Protein AF-A0A6M4A8Y6-F1 (afdb_monomer_lite)

pLDDT: mean 89.49, std 16.5, range [35.91, 98.56]

Organism: NCBI:txid2495591

Sequence (79 aa):
MAKTKSYKVHSYVPSRKEVASLNIKELTEILTGWMCNSPTEIIPSRTQIAEVKDILLTRPDLSQLTGLITMCNYYINGE

Secondary structure (DSSP, 8-state):
---------------HHHHHHS-HHHHHHHHHHHHHS--GGGPPPHHHHHHHHHHHHTSTTGGG-HHHHHHHHHHHHT-

Foldseek 3Di:
DDPPPPLPQLADDDDLVCLQDPDPVVNVVNLCNQQPRHDPVRNDDLVRLVSSLVSLVPHPVNVVCVVVNVVNVCSNVVD

Radius of gyration: 13.4 Å; chains: 1; bounding box: 36×33×30 Å

Structure (mmCIF, N/CA/C/O backbone):
data_AF-A0A6M4A8Y6-F1
#
_entry.id   AF-A0A6M4A8Y6-F1
#
loop_
_atom_site.group_PDB
_atom_site.id
_atom_site.type_symbol
_atom_site.label_atom_id
_atom_site.label_alt_id
_atom_site.label_comp_id
_atom_site.label_asym_id
_atom_site.label_entity_id
_atom_site.label_seq_id
_atom_site.pdbx_PDB_ins_code
_atom_site.Cartn_x
_atom_site.Cartn_y
_atom_site.Cartn_z
_atom_site.occupancy
_atom_site.B_iso_or_equiv
_atom_site.auth_seq_id
_atom_site.auth_comp_id
_atom_site.auth_asym_id
_atom_site.auth_atom_id
_atom_site.pdbx_PDB_model_num
ATOM 1 N N . MET A 1 1 ? 25.198 24.483 -17.501 1.00 35.91 1 MET A N 1
ATOM 2 C CA . MET A 1 1 ? 25.089 23.997 -16.107 1.00 35.91 1 MET A CA 1
ATOM 3 C C . MET A 1 1 ? 23.860 23.103 -16.008 1.00 35.91 1 MET A C 1
ATOM 5 O O . MET A 1 1 ? 22.753 23.617 -15.926 1.00 35.91 1 MET A O 1
ATOM 9 N 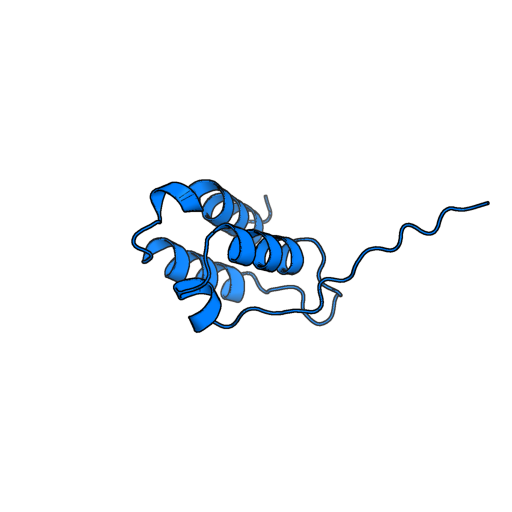N . ALA A 1 2 ? 24.023 21.783 -16.110 1.00 40.47 2 ALA A N 1
ATOM 10 C CA . ALA A 1 2 ? 22.919 20.854 -15.881 1.00 40.47 2 ALA A CA 1
ATOM 11 C C . ALA A 1 2 ? 22.747 20.695 -14.365 1.00 40.47 2 ALA A C 1
ATOM 13 O O . ALA A 1 2 ? 23.666 20.248 -13.683 1.00 40.47 2 ALA A O 1
ATOM 14 N N . LYS A 1 3 ? 21.604 21.122 -13.816 1.00 40.97 3 LYS A N 1
ATOM 15 C CA . LYS A 1 3 ? 21.250 20.834 -12.423 1.00 40.97 3 LYS A CA 1
ATOM 16 C C . LYS A 1 3 ? 20.962 19.337 -12.334 1.00 40.97 3 LYS A C 1
ATOM 18 O O . LYS A 1 3 ? 19.879 18.908 -12.723 1.00 40.97 3 LYS A O 1
ATOM 23 N N . THR A 1 4 ? 21.918 18.546 -11.853 1.00 42.66 4 THR A N 1
ATOM 24 C CA . THR A 1 4 ? 21.666 17.153 -11.476 1.00 42.66 4 THR A CA 1
ATOM 25 C C . THR A 1 4 ? 20.605 17.167 -10.382 1.00 42.66 4 THR A C 1
ATOM 27 O O . THR A 1 4 ? 20.865 17.565 -9.247 1.00 42.66 4 THR A O 1
ATOM 30 N N . LYS A 1 5 ? 19.371 16.818 -10.749 1.00 45.16 5 LYS A N 1
ATOM 31 C CA . LYS A 1 5 ? 18.269 16.617 -9.812 1.00 45.16 5 LYS A CA 1
ATOM 32 C C . LYS A 1 5 ? 18.690 15.423 -8.955 1.00 45.16 5 LYS A C 1
ATOM 34 O O . LYS A 1 5 ? 18.711 14.301 -9.447 1.00 45.16 5 LYS A O 1
ATOM 39 N N . SER A 1 6 ? 19.146 15.674 -7.729 1.00 42.94 6 SER A N 1
ATOM 40 C CA . SER A 1 6 ? 19.467 14.610 -6.779 1.00 42.94 6 SER A CA 1
ATOM 41 C C . SER A 1 6 ? 18.152 13.917 -6.435 1.00 42.94 6 SER A C 1
ATOM 43 O O . SER A 1 6 ? 17.368 14.423 -5.631 1.00 42.94 6 SER A O 1
ATOM 45 N N . TYR A 1 7 ? 17.834 12.833 -7.143 1.00 51.12 7 TYR A N 1
ATOM 46 C CA . TYR A 1 7 ? 16.716 11.973 -6.789 1.00 51.12 7 TYR A CA 1
ATOM 47 C C . TYR A 1 7 ? 17.096 11.348 -5.454 1.00 51.12 7 TYR A C 1
ATOM 49 O O . TYR A 1 7 ? 18.032 10.554 -5.383 1.00 51.12 7 TYR A O 1
ATOM 57 N N . LYS A 1 8 ? 16.444 11.786 -4.375 1.00 55.81 8 LYS A N 1
ATOM 58 C CA . LYS A 1 8 ? 16.632 11.204 -3.050 1.00 55.81 8 LYS A CA 1
ATOM 59 C C . LYS A 1 8 ? 16.100 9.774 -3.137 1.00 55.81 8 LYS A C 1
ATOM 61 O O . LYS A 1 8 ? 14.897 9.558 -3.040 1.00 55.81 8 LYS A O 1
ATOM 66 N N . VAL A 1 9 ? 16.994 8.835 -3.437 1.00 60.28 9 VAL A N 1
ATOM 67 C CA . VAL A 1 9 ? 16.684 7.411 -3.551 1.00 60.28 9 VAL A CA 1
ATOM 68 C C . VAL A 1 9 ? 16.104 6.973 -2.216 1.00 60.28 9 VAL A C 1
ATOM 70 O O . VAL A 1 9 ? 16.751 7.123 -1.178 1.00 60.28 9 VAL A O 1
ATOM 73 N N . HIS A 1 10 ? 14.872 6.475 -2.231 1.00 75.19 10 HIS A N 1
ATOM 74 C CA . HIS A 1 10 ? 14.248 5.974 -1.020 1.00 75.19 10 HIS A CA 1
ATOM 75 C C . HIS A 1 10 ? 14.619 4.501 -0.865 1.00 75.19 10 HIS A C 1
ATOM 77 O O . HIS A 1 10 ? 13.919 3.612 -1.334 1.00 75.19 10 HIS A O 1
ATOM 83 N N . SER A 1 11 ? 15.763 4.245 -0.230 1.00 83.81 11 SER A N 1
ATOM 84 C CA . SER A 1 11 ? 16.339 2.902 -0.073 1.00 83.81 11 SER A CA 1
ATOM 85 C C . SER A 1 11 ? 15.732 2.088 1.079 1.00 83.81 11 SER A C 1
ATOM 87 O O . SER A 1 11 ? 16.316 1.095 1.507 1.00 83.81 11 SER A O 1
ATOM 89 N N . TYR A 1 12 ? 14.611 2.537 1.642 1.00 92.81 12 TYR A N 1
ATOM 90 C CA . TYR A 1 12 ? 14.008 1.938 2.826 1.00 92.81 12 TYR A CA 1
ATOM 91 C C . TYR A 1 12 ? 12.750 1.144 2.465 1.00 92.81 12 TYR A C 1
ATOM 93 O O . TYR A 1 12 ? 11.860 1.657 1.783 1.00 92.81 12 TYR A O 1
ATOM 101 N N . VAL A 1 13 ? 12.694 -0.095 2.959 1.00 94.81 13 VAL A N 1
ATOM 102 C CA . VAL A 1 13 ? 11.596 -1.050 2.778 1.00 94.81 13 VAL A CA 1
ATOM 10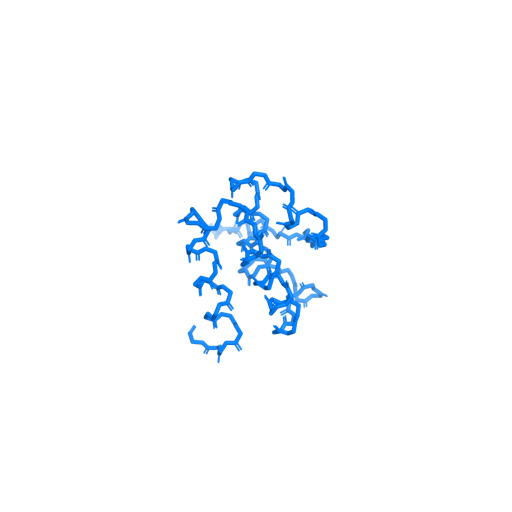3 C C . VAL A 1 13 ? 10.897 -1.239 4.128 1.00 94.81 13 VAL A C 1
ATOM 105 O O . VAL A 1 13 ? 11.559 -1.671 5.075 1.00 94.81 13 VAL A O 1
ATOM 108 N N . PRO A 1 14 ? 9.592 -0.945 4.252 1.00 96.31 14 PRO A N 1
ATOM 109 C CA . PRO A 1 14 ? 8.881 -1.115 5.512 1.00 96.31 14 PRO A CA 1
ATOM 110 C C . PRO A 1 14 ? 8.679 -2.590 5.860 1.00 96.31 14 PRO A C 1
ATOM 112 O O . PRO A 1 14 ? 8.358 -3.422 5.010 1.00 96.31 14 PRO A O 1
ATOM 115 N N . SER A 1 15 ? 8.763 -2.905 7.147 1.00 97.62 15 SER A N 1
ATOM 116 C CA . SER A 1 15 ? 8.267 -4.166 7.692 1.00 97.62 15 SER A CA 1
ATOM 117 C C . SER A 1 15 ? 6.744 -4.145 7.857 1.00 97.62 15 SER A C 1
ATOM 119 O O . SER A 1 15 ? 6.121 -3.097 8.032 1.00 97.62 15 SER A O 1
ATOM 121 N N . ARG A 1 16 ? 6.121 -5.329 7.913 1.00 97.56 16 ARG A N 1
ATOM 122 C CA . ARG A 1 16 ? 4.676 -5.462 8.190 1.00 97.56 16 ARG A CA 1
ATOM 123 C C . ARG A 1 16 ? 4.265 -4.805 9.514 1.00 97.56 16 ARG A C 1
ATOM 125 O O . ARG A 1 16 ? 3.192 -4.217 9.602 1.00 97.56 16 ARG A O 1
ATOM 132 N N . LYS A 1 17 ? 5.133 -4.874 10.532 1.00 97.44 17 LYS A N 1
ATOM 133 C CA . LYS A 1 17 ? 4.908 -4.234 11.836 1.00 97.44 17 LYS A CA 1
ATOM 134 C C . LYS A 1 17 ? 4.831 -2.715 11.691 1.00 97.44 17 LYS A C 1
ATOM 136 O O . LYS A 1 17 ? 3.913 -2.110 12.228 1.00 97.44 17 LYS A O 1
ATOM 141 N N . GLU A 1 18 ? 5.749 -2.120 10.935 1.00 97.94 18 GLU A N 1
ATOM 142 C CA . GLU A 1 18 ? 5.756 -0.677 10.672 1.00 97.94 18 GLU A CA 1
ATOM 143 C C . GLU A 1 18 ? 4.519 -0.241 9.884 1.00 97.94 18 GLU A C 1
ATOM 145 O O . GLU A 1 18 ? 3.878 0.738 10.261 1.00 97.94 18 GLU A O 1
ATOM 150 N N . VAL A 1 19 ? 4.105 -1.010 8.869 1.00 97.94 19 VAL A N 1
ATOM 151 C CA . VAL A 1 19 ? 2.853 -0.744 8.135 1.00 97.94 19 VAL A CA 1
ATOM 152 C C . VAL A 1 19 ? 1.639 -0.762 9.068 1.00 97.94 19 VAL A C 1
ATOM 154 O O . VAL A 1 19 ? 0.740 0.064 8.919 1.00 97.94 19 VAL A O 1
ATOM 157 N N . ALA A 1 20 ? 1.617 -1.655 10.057 1.00 97.81 20 ALA A N 1
ATOM 158 C CA . ALA A 1 20 ? 0.517 -1.765 11.010 1.00 97.81 20 ALA A CA 1
ATOM 159 C C . ALA A 1 20 ? 0.508 -0.660 12.082 1.00 97.81 20 ALA A C 1
ATOM 161 O O . ALA A 1 20 ? -0.568 -0.297 12.549 1.00 97.81 20 ALA A O 1
ATOM 162 N N . SER A 1 21 ? 1.673 -0.138 12.493 1.00 96.44 21 SER A N 1
ATOM 163 C CA . SER A 1 21 ? 1.778 0.695 13.703 1.00 96.44 21 SER A CA 1
ATOM 164 C C . SER A 1 21 ? 2.251 2.133 13.500 1.00 96.44 21 SER A C 1
ATOM 166 O O . SER A 1 21 ? 2.024 2.954 14.386 1.00 96.44 21 SER A O 1
ATOM 168 N N . LEU A 1 22 ? 2.936 2.461 12.399 1.00 97.69 22 LEU A N 1
ATOM 169 C CA . LEU A 1 22 ? 3.399 3.835 12.167 1.00 97.69 22 LEU A CA 1
ATOM 170 C C . LEU A 1 22 ? 2.214 4.785 11.987 1.00 97.69 22 LEU A C 1
ATOM 172 O O . LEU A 1 22 ? 1.166 4.402 11.454 1.00 97.69 22 LEU A O 1
ATOM 176 N N . ASN A 1 23 ? 2.380 6.042 12.401 1.00 96.62 23 ASN A N 1
ATOM 177 C CA . ASN A 1 23 ? 1.364 7.055 12.128 1.00 96.62 23 ASN A CA 1
ATOM 178 C C . ASN A 1 23 ? 1.262 7.328 10.619 1.00 96.62 23 ASN A C 1
ATOM 180 O O . ASN A 1 23 ? 2.178 7.050 9.844 1.00 96.62 23 ASN A O 1
ATOM 184 N N . ILE A 1 24 ? 0.131 7.902 10.210 1.00 95.25 24 ILE A N 1
ATOM 185 C CA . ILE A 1 24 ? -0.218 8.109 8.800 1.00 95.25 24 ILE A CA 1
ATOM 186 C C . ILE A 1 24 ? 0.848 8.924 8.059 1.00 95.25 24 ILE A C 1
ATOM 188 O O . ILE A 1 24 ? 1.149 8.622 6.906 1.00 95.25 24 ILE A O 1
ATOM 192 N N . LYS A 1 25 ? 1.448 9.932 8.707 1.00 95.62 25 LYS A N 1
ATOM 193 C CA . LYS A 1 25 ? 2.447 10.805 8.079 1.00 95.62 25 LYS A CA 1
ATOM 194 C C . LYS A 1 25 ? 3.719 10.031 7.730 1.00 95.62 25 LYS A C 1
ATOM 196 O O . LYS A 1 25 ? 4.135 10.055 6.575 1.00 95.62 25 LYS A O 1
ATOM 201 N N . GLU A 1 26 ? 4.305 9.337 8.703 1.00 95.81 26 GLU A N 1
ATOM 202 C CA . GLU A 1 26 ? 5.523 8.538 8.497 1.00 95.81 26 GLU A CA 1
ATOM 203 C C . GLU A 1 26 ? 5.281 7.407 7.498 1.00 95.81 26 GLU A C 1
ATOM 205 O O . GLU A 1 26 ? 6.067 7.200 6.573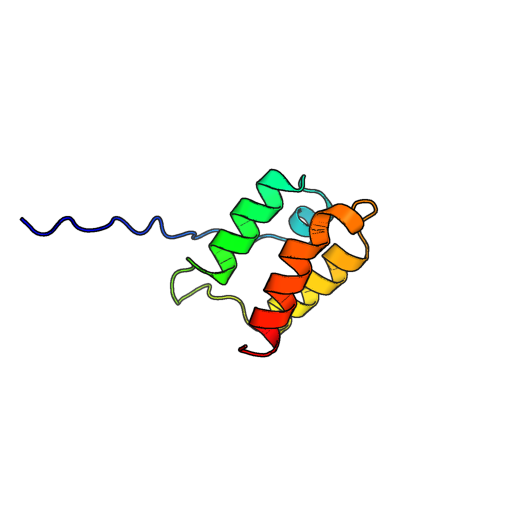 1.00 95.81 26 GLU A O 1
ATOM 210 N N . LEU A 1 27 ? 4.146 6.720 7.637 1.00 97.06 27 LEU A N 1
ATOM 211 C CA . LEU A 1 27 ? 3.764 5.646 6.734 1.00 97.06 27 LEU A CA 1
ATOM 212 C C . LEU A 1 27 ? 3.610 6.138 5.292 1.00 97.06 27 LEU A C 1
ATOM 214 O O . LEU A 1 27 ? 4.026 5.454 4.360 1.00 97.06 27 LEU A O 1
ATOM 218 N N . THR A 1 28 ? 3.045 7.334 5.109 1.00 95.56 28 THR A N 1
ATOM 219 C CA . THR A 1 28 ? 2.872 7.931 3.782 1.00 95.56 28 THR A CA 1
ATOM 220 C C . THR A 1 28 ? 4.208 8.240 3.127 1.00 95.56 28 THR A C 1
ATOM 222 O O . THR A 1 28 ? 4.390 7.915 1.953 1.00 95.56 28 THR A O 1
ATOM 225 N N . GLU A 1 29 ? 5.148 8.833 3.867 1.00 94.81 29 GLU A N 1
ATOM 226 C CA . GLU A 1 29 ? 6.488 9.134 3.356 1.00 94.81 29 GLU A CA 1
ATOM 227 C C . GLU A 1 29 ? 7.209 7.853 2.923 1.00 94.81 29 GLU A C 1
ATOM 229 O O . GLU A 1 29 ? 7.679 7.764 1.787 1.00 94.81 29 GLU A O 1
ATOM 234 N N . ILE A 1 30 ? 7.192 6.830 3.782 1.00 95.50 30 ILE A N 1
ATOM 235 C CA . ILE A 1 30 ? 7.844 5.546 3.519 1.00 95.50 30 ILE A CA 1
ATOM 236 C C . ILE A 1 30 ? 7.231 4.833 2.312 1.00 95.50 30 ILE A C 1
ATOM 238 O O . ILE A 1 30 ? 7.960 4.422 1.410 1.00 95.50 30 ILE A O 1
ATOM 242 N N . LEU A 1 31 ? 5.904 4.676 2.273 1.00 96.56 31 LEU A N 1
ATOM 243 C CA . LEU A 1 31 ? 5.235 3.924 1.210 1.00 96.56 31 LEU A CA 1
ATOM 244 C C . LEU A 1 31 ? 5.321 4.640 -0.140 1.00 96.56 31 LEU A C 1
ATOM 246 O O . LEU A 1 31 ? 5.558 3.989 -1.155 1.00 96.56 31 LEU A O 1
ATOM 250 N N . THR A 1 32 ? 5.197 5.969 -0.160 1.00 95.06 32 THR A N 1
ATOM 251 C CA . THR A 1 32 ? 5.382 6.758 -1.391 1.00 95.06 32 THR A CA 1
ATOM 252 C C . THR A 1 32 ? 6.829 6.683 -1.869 1.00 95.06 32 THR A C 1
ATOM 254 O O . THR A 1 32 ? 7.093 6.531 -3.061 1.00 95.06 32 THR A O 1
ATOM 257 N N . GLY A 1 33 ? 7.784 6.757 -0.940 1.00 94.19 33 GLY A N 1
ATOM 258 C CA . GLY A 1 33 ? 9.196 6.555 -1.227 1.00 94.19 33 GLY A CA 1
ATOM 259 C C . GLY A 1 33 ? 9.455 5.197 -1.868 1.00 94.19 33 GLY A C 1
ATOM 260 O O . GLY A 1 33 ? 10.040 5.125 -2.946 1.00 94.19 33 GLY A O 1
ATOM 261 N N . TRP A 1 34 ? 8.953 4.135 -1.246 1.00 95.31 34 TRP A N 1
ATOM 262 C CA . TRP A 1 34 ? 9.169 2.769 -1.700 1.00 95.31 34 TRP A CA 1
ATOM 263 C C . TRP A 1 34 ? 8.468 2.459 -3.037 1.00 95.31 34 TRP A C 1
ATOM 265 O O . TRP A 1 34 ? 9.064 1.842 -3.916 1.00 95.31 34 TRP A O 1
ATOM 275 N N . MET A 1 35 ? 7.239 2.928 -3.265 1.00 95.06 35 MET A N 1
ATOM 276 C CA . MET A 1 35 ? 6.528 2.659 -4.525 1.00 95.06 35 MET A CA 1
ATOM 277 C C . MET A 1 35 ? 7.034 3.508 -5.697 1.00 95.06 35 MET A C 1
ATOM 279 O O . MET A 1 35 ? 7.103 3.009 -6.818 1.00 95.06 35 MET A O 1
ATOM 283 N N . CYS A 1 36 ? 7.403 4.770 -5.461 1.00 93.06 36 CYS A N 1
ATOM 284 C CA . CYS A 1 36 ? 7.660 5.726 -6.545 1.00 93.06 36 CYS A CA 1
ATOM 285 C C . CYS A 1 36 ? 9.139 6.092 -6.729 1.00 93.06 36 CYS A C 1
ATOM 287 O O . CYS A 1 36 ? 9.512 6.570 -7.796 1.00 93.06 36 CYS A O 1
ATOM 289 N N . ASN A 1 37 ? 9.976 5.924 -5.699 1.00 92.00 37 ASN A N 1
ATOM 290 C CA . ASN A 1 37 ? 11.352 6.442 -5.667 1.00 92.00 37 ASN A CA 1
ATOM 291 C C . ASN A 1 37 ? 12.391 5.390 -5.239 1.00 92.00 37 ASN A C 1
ATOM 293 O O . ASN A 1 37 ? 13.507 5.745 -4.837 1.00 92.00 37 ASN A O 1
ATOM 297 N N . SER A 1 38 ? 12.029 4.107 -5.302 1.00 88.31 38 SER A N 1
ATOM 298 C CA . SER A 1 38 ? 12.954 3.009 -5.032 1.00 88.31 38 SER A CA 1
ATOM 299 C C . SER A 1 38 ? 14.029 2.889 -6.109 1.00 88.31 38 SER A C 1
ATOM 301 O O . SER A 1 38 ? 13.728 3.051 -7.294 1.00 88.31 38 SER A O 1
ATOM 303 N N . PRO A 1 39 ? 15.268 2.540 -5.732 1.00 90.12 39 PRO A N 1
ATOM 304 C CA . PRO A 1 39 ? 16.226 2.016 -6.689 1.00 90.12 39 PRO A CA 1
ATOM 305 C C . PRO A 1 39 ? 15.762 0.633 -7.178 1.00 90.12 39 PRO A C 1
ATOM 307 O O . PRO A 1 39 ? 15.002 -0.058 -6.490 1.00 90.12 39 PRO A O 1
ATOM 310 N N . THR A 1 40 ? 16.209 0.238 -8.372 1.00 88.44 40 THR A N 1
ATOM 311 C CA . THR A 1 40 ? 15.750 -0.966 -9.090 1.00 88.44 40 THR A CA 1
ATOM 312 C C . THR A 1 40 ? 15.792 -2.239 -8.240 1.00 88.44 40 THR A C 1
ATOM 314 O O . THR A 1 40 ? 14.925 -3.096 -8.367 1.00 88.44 40 THR A O 1
ATOM 317 N N . GLU A 1 41 ? 16.768 -2.346 -7.343 1.00 91.94 41 GLU A N 1
ATOM 318 C CA . GLU A 1 41 ? 17.034 -3.501 -6.487 1.00 91.94 41 GLU A CA 1
ATOM 319 C C . GLU A 1 41 ? 15.951 -3.760 -5.432 1.00 91.94 41 GLU A C 1
ATOM 321 O O . GLU A 1 41 ? 15.851 -4.880 -4.933 1.00 91.94 41 GLU A O 1
ATOM 326 N N . ILE A 1 42 ? 15.153 -2.748 -5.072 1.00 92.69 42 ILE A N 1
ATOM 327 C CA . ILE A 1 42 ? 14.130 -2.864 -4.018 1.00 92.69 42 ILE A CA 1
ATOM 328 C C . ILE A 1 42 ? 12.748 -2.376 -4.456 1.00 92.69 42 ILE A C 1
ATOM 330 O O . ILE A 1 42 ? 11.890 -2.157 -3.598 1.00 92.69 42 ILE A O 1
ATOM 334 N N . ILE A 1 43 ? 12.517 -2.198 -5.761 1.00 94.38 43 ILE A N 1
ATOM 335 C CA . ILE A 1 43 ? 11.180 -1.889 -6.281 1.00 94.38 43 ILE A CA 1
ATOM 336 C C . ILE A 1 43 ? 10.204 -2.962 -5.767 1.00 94.38 43 ILE A C 1
ATOM 338 O O . ILE A 1 43 ? 10.464 -4.155 -5.954 1.00 94.38 43 ILE A O 1
ATOM 342 N N . PRO A 1 44 ? 9.101 -2.576 -5.103 1.00 96.62 44 PRO A N 1
ATOM 343 C CA . PRO A 1 44 ? 8.175 -3.548 -4.555 1.00 96.62 44 PRO A CA 1
ATOM 344 C C . PRO A 1 44 ? 7.521 -4.379 -5.658 1.00 96.62 44 PRO A C 1
ATOM 346 O O . PRO A 1 44 ? 7.064 -3.872 -6.677 1.00 96.62 44 PRO A O 1
ATOM 349 N N . SER A 1 45 ? 7.395 -5.680 -5.432 1.00 97.12 45 SER A N 1
ATOM 350 C CA . SER A 1 45 ? 6.513 -6.513 -6.246 1.00 97.12 45 SER A CA 1
ATOM 351 C C . SER A 1 45 ? 5.043 -6.185 -5.970 1.00 97.12 45 SER A C 1
ATOM 353 O O . SER A 1 45 ? 4.668 -5.736 -4.882 1.00 97.12 45 SER A O 1
ATOM 355 N N . ARG A 1 46 ? 4.169 -6.502 -6.931 1.00 97.69 46 ARG A N 1
ATOM 356 C CA . ARG A 1 46 ? 2.711 -6.382 -6.756 1.00 97.69 46 ARG A CA 1
ATOM 357 C C . ARG A 1 46 ? 2.207 -7.171 -5.543 1.00 97.69 46 ARG A C 1
ATOM 359 O O . ARG A 1 46 ? 1.344 -6.682 -4.825 1.00 97.69 46 ARG A O 1
ATOM 366 N N . THR A 1 47 ? 2.781 -8.346 -5.273 1.00 98.00 47 THR A N 1
ATOM 367 C CA . THR A 1 47 ? 2.446 -9.163 -4.095 1.00 98.00 47 THR A CA 1
ATOM 368 C C . THR A 1 47 ? 2.796 -8.450 -2.790 1.00 98.00 47 THR A C 1
ATOM 370 O O . THR A 1 47 ? 1.978 -8.421 -1.879 1.00 98.00 47 THR A O 1
ATOM 373 N N . GLN A 1 48 ? 3.966 -7.811 -2.705 1.00 98.00 48 GLN A N 1
ATOM 374 C CA . GLN A 1 48 ? 4.344 -7.041 -1.515 1.00 98.00 48 GLN A CA 1
ATOM 375 C C . GLN A 1 48 ? 3.389 -5.866 -1.268 1.00 98.00 48 GLN A C 1
ATOM 377 O O . GLN A 1 48 ? 3.000 -5.628 -0.128 1.00 98.00 48 GLN A O 1
ATOM 382 N N . ILE A 1 49 ? 2.963 -5.158 -2.319 1.00 98.38 49 ILE A N 1
ATOM 383 C CA . ILE A 1 49 ? 1.987 -4.066 -2.175 1.00 98.38 49 ILE A CA 1
ATOM 384 C C . ILE A 1 49 ? 0.586 -4.583 -1.834 1.00 98.38 49 ILE A C 1
ATOM 386 O O . ILE A 1 49 ? -0.134 -3.929 -1.079 1.00 98.38 49 ILE A O 1
ATOM 390 N N . ALA A 1 50 ? 0.204 -5.770 -2.311 1.00 98.38 50 ALA A N 1
ATOM 391 C CA . ALA A 1 50 ? -1.031 -6.419 -1.881 1.00 98.38 50 ALA A CA 1
ATOM 392 C C . ALA A 1 50 ? -1.015 -6.713 -0.371 1.00 98.38 50 ALA A C 1
ATOM 394 O O . ALA A 1 50 ? -1.961 -6.346 0.320 1.00 98.38 50 ALA A O 1
ATOM 395 N N . GLU A 1 51 ? 0.087 -7.247 0.167 1.00 98.44 51 GLU A N 1
ATOM 396 C CA . GLU A 1 51 ? 0.226 -7.468 1.613 1.00 98.44 51 GLU A CA 1
ATOM 397 C C . GLU A 1 51 ? 0.174 -6.162 2.421 1.00 98.44 51 GLU A C 1
ATOM 399 O O . GLU A 1 51 ? -0.461 -6.108 3.474 1.00 98.44 51 GLU A O 1
ATOM 404 N N . VAL A 1 52 ? 0.819 -5.094 1.934 1.00 98.44 52 VAL A N 1
ATOM 405 C CA . VAL A 1 52 ? 0.714 -3.760 2.549 1.00 98.44 52 VAL A CA 1
ATOM 406 C C . VAL A 1 52 ? -0.746 -3.329 2.600 1.00 98.44 52 VAL A C 1
ATOM 408 O O . VAL A 1 52 ? -1.224 -2.935 3.662 1.00 98.44 52 VAL A O 1
ATOM 411 N N . LYS A 1 53 ? -1.466 -3.430 1.478 1.00 98.50 53 LYS A N 1
ATOM 412 C CA . LYS A 1 53 ? -2.879 -3.053 1.393 1.00 98.50 53 LYS A CA 1
ATOM 413 C C . LYS A 1 53 ? -3.727 -3.829 2.396 1.00 98.50 53 LYS A C 1
ATOM 415 O O . LYS A 1 53 ? -4.524 -3.211 3.098 1.00 98.50 53 LYS A O 1
ATOM 420 N N . ASP A 1 54 ? -3.531 -5.139 2.499 1.00 98.56 54 ASP A N 1
ATOM 421 C CA . ASP A 1 54 ? -4.277 -5.983 3.433 1.00 98.56 54 ASP A CA 1
ATOM 422 C C . ASP A 1 5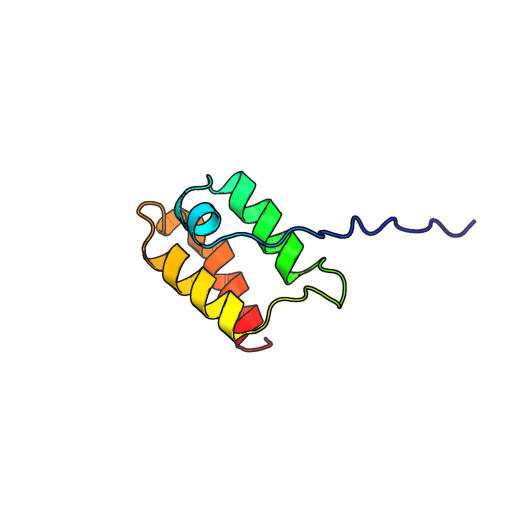4 ? -4.052 -5.543 4.887 1.00 98.56 54 ASP A C 1
ATOM 424 O O . ASP A 1 54 ? -5.005 -5.443 5.658 1.00 98.56 54 ASP A O 1
ATOM 428 N N . ILE A 1 55 ? -2.821 -5.168 5.252 1.00 98.50 55 ILE A N 1
ATOM 429 C CA . ILE A 1 55 ? -2.527 -4.608 6.579 1.00 98.50 55 ILE A CA 1
ATOM 430 C C . ILE A 1 55 ? -3.226 -3.256 6.764 1.00 98.50 55 ILE A C 1
ATOM 432 O O . ILE A 1 55 ? -3.870 -3.048 7.792 1.00 98.50 55 ILE A O 1
ATOM 436 N N . LEU A 1 56 ? -3.148 -2.345 5.787 1.00 98.12 56 LEU A N 1
ATOM 437 C CA . LEU A 1 56 ? -3.805 -1.032 5.872 1.00 98.12 56 LEU A CA 1
ATOM 438 C C . LEU A 1 56 ? -5.323 -1.163 6.071 1.00 98.12 56 LEU A C 1
ATOM 440 O O . LEU A 1 56 ? -5.896 -0.415 6.862 1.00 98.12 56 LEU A O 1
ATOM 444 N N . LEU A 1 57 ? -5.959 -2.136 5.409 1.00 98.19 57 LEU A N 1
ATOM 445 C CA . LEU A 1 57 ? -7.392 -2.430 5.534 1.00 98.19 57 LEU A CA 1
ATOM 446 C C . LEU A 1 57 ? -7.803 -2.918 6.932 1.00 98.19 57 LEU A C 1
ATOM 448 O O . LEU A 1 57 ? -8.972 -2.810 7.293 1.00 98.19 57 LEU A O 1
ATOM 452 N N . THR A 1 58 ? -6.859 -3.421 7.732 1.00 97.75 58 THR A N 1
ATOM 453 C CA . THR A 1 58 ? -7.114 -3.895 9.106 1.00 97.75 58 THR A CA 1
ATOM 454 C C . THR A 1 58 ? -6.908 -2.819 10.171 1.00 97.75 58 THR A C 1
ATOM 456 O O . THR A 1 58 ? -7.215 -3.043 11.344 1.00 97.75 58 THR A O 1
ATOM 459 N N . ARG A 1 59 ? -6.376 -1.647 9.801 1.00 97.19 59 ARG A N 1
ATOM 460 C CA . ARG A 1 59 ? -6.046 -0.598 10.766 1.00 97.19 59 ARG A CA 1
ATOM 461 C C . ARG A 1 59 ? -7.296 0.148 11.254 1.00 97.19 59 ARG A C 1
ATOM 463 O O . ARG A 1 59 ? -8.201 0.418 10.466 1.00 97.19 59 ARG A O 1
ATOM 470 N N . PRO A 1 60 ? -7.335 0.573 12.530 1.00 95.88 60 PRO A N 1
ATOM 471 C CA . PRO A 1 60 ? -8.474 1.314 13.079 1.00 95.88 60 PRO A CA 1
ATOM 472 C C . PRO A 1 60 ? -8.640 2.717 12.468 1.00 95.88 60 PRO A C 1
ATOM 474 O O . PRO A 1 60 ? -9.737 3.266 12.480 1.00 95.88 60 PRO A O 1
ATOM 477 N N . ASP A 1 61 ? -7.570 3.299 11.918 1.00 95.81 61 ASP A N 1
ATOM 478 C CA . ASP A 1 61 ? -7.546 4.606 11.250 1.00 95.81 61 ASP A CA 1
ATOM 479 C C . ASP A 1 61 ? -7.713 4.515 9.719 1.00 95.81 61 ASP A C 1
ATOM 481 O O . ASP A 1 61 ? -7.409 5.470 9.003 1.00 95.81 61 ASP A O 1
ATOM 485 N N . LEU A 1 62 ? -8.246 3.394 9.214 1.00 94.75 62 LEU A N 1
ATOM 486 C CA . LEU A 1 62 ? -8.488 3.109 7.792 1.00 94.75 62 LEU A CA 1
ATOM 487 C C . LEU A 1 62 ? -9.102 4.277 7.005 1.00 94.75 62 LEU A C 1
ATOM 489 O O . LEU A 1 62 ? -8.703 4.544 5.871 1.00 94.75 62 LEU A O 1
ATOM 493 N N . SER A 1 63 ? -10.059 4.999 7.591 1.00 95.75 63 SER A N 1
ATOM 494 C CA . SER A 1 63 ? -10.735 6.123 6.928 1.00 95.75 63 SER A CA 1
ATOM 495 C C . SER A 1 63 ? -9.775 7.235 6.486 1.00 95.75 63 SER A C 1
ATOM 497 O O . SER A 1 63 ? -10.047 7.928 5.507 1.00 95.75 63 SER A O 1
ATOM 499 N N . GLN A 1 64 ? -8.629 7.373 7.156 1.00 96.25 64 GLN A N 1
ATOM 500 C CA . GLN A 1 64 ? -7.586 8.347 6.831 1.00 96.25 64 GLN A CA 1
ATOM 501 C C . GLN A 1 64 ? -6.523 7.789 5.866 1.00 96.25 64 GLN A C 1
ATOM 503 O O . GLN A 1 64 ? -5.700 8.543 5.352 1.00 96.25 64 GLN A O 1
ATOM 508 N N . LEU A 1 65 ? -6.541 6.481 5.591 1.00 96.50 65 LEU A N 1
ATOM 509 C CA . LEU A 1 65 ? -5.566 5.772 4.749 1.00 96.50 65 LEU A CA 1
ATOM 510 C C . LEU A 1 65 ? -6.057 5.547 3.312 1.00 96.50 65 LEU A C 1
ATOM 512 O O . LEU A 1 65 ? -5.368 4.914 2.512 1.00 96.50 65 LEU A O 1
ATOM 516 N N . THR A 1 66 ? -7.231 6.071 2.959 1.00 96.25 66 THR A N 1
ATOM 517 C CA . THR A 1 66 ? -7.871 5.879 1.645 1.00 96.25 66 THR A CA 1
ATOM 518 C C . THR A 1 66 ? -6.962 6.262 0.47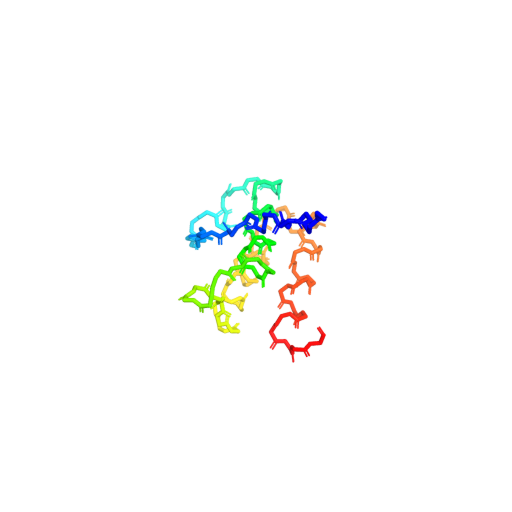4 1.00 96.25 66 THR A C 1
ATOM 520 O O . THR A 1 66 ? -6.917 5.541 -0.524 1.00 96.25 66 THR A O 1
ATOM 523 N N . GLY A 1 67 ? -6.173 7.333 0.611 1.00 95.94 67 GLY A N 1
ATOM 524 C CA . GLY A 1 67 ? -5.183 7.739 -0.392 1.00 95.94 67 GLY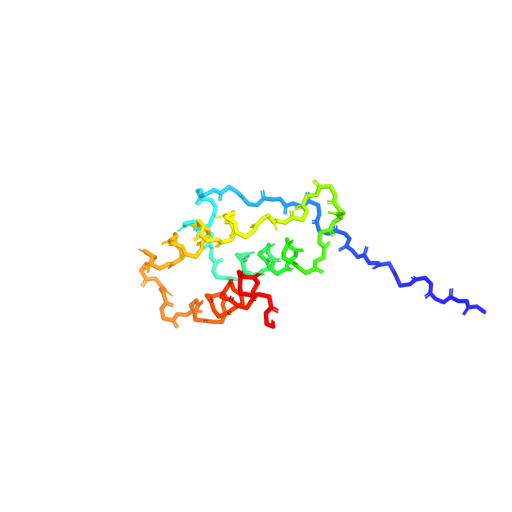 A CA 1
ATOM 525 C C . GLY A 1 67 ? -4.068 6.706 -0.597 1.00 95.94 67 GLY A C 1
ATOM 526 O O . GLY A 1 67 ? -3.741 6.370 -1.733 1.00 95.94 67 GLY A O 1
ATOM 527 N N . LEU A 1 68 ? -3.536 6.135 0.489 1.00 96.75 68 LEU A N 1
ATOM 528 C CA . LEU A 1 68 ? -2.508 5.089 0.419 1.00 96.75 68 LEU A CA 1
ATOM 529 C C . LEU A 1 68 ? -3.051 3.788 -0.166 1.00 96.75 68 LEU A C 1
ATOM 531 O O . LEU A 1 68 ? -2.388 3.166 -0.992 1.00 96.75 68 LEU A O 1
ATOM 535 N N . ILE A 1 69 ? -4.267 3.398 0.210 1.00 98.00 69 ILE A N 1
ATOM 536 C CA . ILE A 1 69 ? -4.928 2.202 -0.331 1.00 98.00 69 ILE A CA 1
ATOM 537 C C . ILE A 1 69 ? -5.182 2.357 -1.828 1.00 98.00 69 ILE A C 1
ATOM 539 O O . ILE A 1 69 ? -4.956 1.425 -2.598 1.00 98.00 69 ILE A O 1
ATOM 543 N N . THR A 1 70 ? -5.605 3.547 -2.246 1.00 97.69 70 THR A N 1
ATOM 544 C CA . THR A 1 70 ? -5.793 3.877 -3.658 1.00 97.69 70 THR A CA 1
ATOM 545 C C . THR A 1 70 ? -4.475 3.768 -4.424 1.00 97.69 70 THR A C 1
ATOM 547 O O . THR A 1 70 ? -4.430 3.099 -5.453 1.00 97.69 70 THR A O 1
ATOM 550 N N . MET A 1 71 ? -3.383 4.325 -3.891 1.00 97.06 71 MET A N 1
ATOM 551 C CA . MET A 1 71 ? -2.048 4.175 -4.483 1.00 97.06 71 MET A CA 1
ATOM 552 C C . MET A 1 71 ? -1.614 2.702 -4.571 1.00 97.06 71 MET A C 1
ATOM 554 O O . MET A 1 71 ? -1.081 2.288 -5.598 1.00 97.06 71 MET A O 1
ATOM 558 N N . CYS A 1 72 ? -1.895 1.891 -3.545 1.00 98.00 72 CYS A N 1
ATOM 559 C CA . CYS A 1 72 ? -1.621 0.454 -3.588 1.00 98.00 72 CYS A CA 1
ATOM 560 C C . CYS A 1 72 ? -2.397 -0.236 -4.721 1.00 98.00 72 CYS A C 1
ATOM 562 O O . CYS A 1 72 ? -1.829 -1.060 -5.432 1.00 98.00 72 CYS A O 1
ATOM 564 N N . ASN A 1 73 ? -3.677 0.099 -4.916 1.00 98.12 73 ASN A N 1
ATOM 565 C CA . ASN A 1 73 ? -4.484 -0.471 -5.998 1.00 98.12 73 ASN A CA 1
ATOM 566 C C . ASN A 1 73 ? -3.924 -0.108 -7.383 1.00 98.12 73 ASN A C 1
ATOM 568 O O . ASN A 1 73 ? -3.732 -1.015 -8.190 1.00 98.12 73 ASN A O 1
ATOM 572 N N . TYR A 1 74 ? -3.586 1.167 -7.622 1.00 97.56 74 TYR A N 1
ATOM 573 C CA . TYR A 1 74 ? -2.948 1.601 -8.875 1.00 97.56 74 TYR A CA 1
ATOM 574 C C . TYR A 1 74 ? -1.663 0.814 -9.153 1.00 97.56 74 TYR A C 1
ATOM 576 O O . TYR A 1 74 ? -1.486 0.250 -10.232 1.00 97.56 74 TYR A O 1
ATOM 584 N N . TYR A 1 75 ? -0.806 0.675 -8.138 1.00 96.31 75 TYR A N 1
ATOM 585 C CA . TYR A 1 75 ? 0.448 -0.064 -8.258 1.00 96.31 75 TYR A CA 1
ATOM 586 C C . TYR A 1 75 ? 0.240 -1.549 -8.606 1.00 96.31 75 TYR A C 1
ATOM 588 O O . TYR A 1 75 ? 0.940 -2.110 -9.453 1.00 96.31 75 TYR A O 1
ATOM 596 N N . ILE A 1 76 ? -0.727 -2.205 -7.952 1.00 97.19 76 ILE A N 1
ATOM 597 C CA . ILE A 1 76 ? -1.041 -3.626 -8.167 1.00 97.19 76 ILE A CA 1
ATOM 598 C C . ILE A 1 76 ? -1.600 -3.855 -9.576 1.00 97.19 76 ILE A C 1
ATOM 600 O O . ILE A 1 76 ? -1.203 -4.814 -10.243 1.00 97.19 76 ILE A O 1
ATOM 604 N N . ASN A 1 77 ? -2.494 -2.979 -10.035 1.00 95.62 77 ASN A N 1
ATOM 605 C CA . ASN A 1 77 ? -3.163 -3.122 -11.327 1.00 95.62 77 ASN A CA 1
ATOM 606 C C . ASN A 1 77 ? -2.280 -2.667 -12.501 1.00 95.62 77 ASN A C 1
ATOM 608 O O . ASN A 1 77 ? -2.408 -3.198 -13.604 1.00 95.62 77 ASN A O 1
ATOM 612 N N . GLY A 1 78 ? -1.322 -1.768 -12.257 1.00 85.62 78 GLY A N 1
ATOM 613 C CA . GLY A 1 78 ? -0.498 -1.144 -13.295 1.00 85.62 78 GLY A CA 1
ATOM 614 C C . GLY A 1 78 ? -1.231 -0.035 -14.051 1.00 85.62 78 GLY A C 1
ATOM 615 O O . GLY A 1 78 ? -1.032 0.096 -15.257 1.00 85.62 78 GLY A O 1
ATOM 616 N N . GLU A 1 79 ? -2.095 0.694 -13.344 1.00 65.12 79 GLU A N 1
ATOM 617 C CA . GLU A 1 79 ? -2.917 1.805 -13.846 1.00 65.12 79 GLU A CA 1
ATOM 618 C C . GLU A 1 79 ? -2.263 3.170 -13.593 1.00 65.12 79 GLU A C 1
ATOM 620 O O . GLU A 1 79 ? -1.614 3.332 -12.531 1.00 65.12 79 GLU A O 1
#